Protein AF-A0A962A8T0-F1 (afdb_monomer_lite)

pLDDT: mean 90.73, std 6.05, range [61.84, 96.94]

Foldseek 3Di:
DKKKWKWAFAPVLPVVLVVPDAADLQCSVVGTDGQDMDDDDPPDDVVNVQVCQACCNVPVPHPCVVSCVVVRHDDRHDDASIWMQIRVQWIWGDHPPGTDTPGHRDD

Sequence (107 aa):
MKTFTIWYMRPHWFADGIFGAAPDIAALERTHVRLKTLTMPATATLDDVHAAMQGENWSPNGEARELIASVDLTHTSMSTGDVIVDNAGIAHLVESLGFKSLGPVPA

Radius of gyration: 13.02 Å; chains: 1; bounding box: 32×31×30 Å

Structure (mmCIF, N/CA/C/O backbone):
data_AF-A0A962A8T0-F1
#
_entry.id   AF-A0A962A8T0-F1
#
loop_
_atom_site.group_PDB
_atom_site.id
_atom_site.type_symbol
_atom_site.label_atom_id
_atom_site.label_alt_id
_atom_site.label_comp_id
_atom_site.label_asym_id
_atom_site.label_entity_id
_atom_site.label_seq_id
_atom_site.pdbx_PDB_ins_code
_atom_site.Cartn_x
_atom_site.Cartn_y
_atom_site.Cartn_z
_atom_site.occupancy
_atom_site.B_iso_or_equiv
_atom_site.auth_seq_id
_atom_site.auth_comp_id
_atom_site.auth_asym_id
_atom_site.auth_atom_id
_atom_site.pdbx_PDB_model_num
ATOM 1 N N . MET A 1 1 ? -14.888 12.517 2.997 1.00 87.00 1 MET A N 1
ATOM 2 C CA . MET A 1 1 ? -14.160 11.235 3.077 1.00 87.00 1 MET A CA 1
ATOM 3 C C . MET A 1 1 ? -13.066 11.247 2.027 1.00 87.00 1 MET A C 1
ATOM 5 O O . MET A 1 1 ? -13.263 11.886 1.000 1.00 87.00 1 MET A O 1
ATOM 9 N N . LYS A 1 2 ? -11.935 10.600 2.297 1.00 93.75 2 LYS A N 1
ATOM 10 C CA . LYS A 1 2 ? -10.856 10.353 1.338 1.00 93.75 2 LYS A CA 1
ATOM 11 C C . LYS A 1 2 ? -10.723 8.857 1.129 1.00 93.75 2 LYS A C 1
ATOM 13 O O . LYS A 1 2 ? -10.961 8.080 2.056 1.00 93.75 2 LYS A O 1
ATOM 18 N N . THR A 1 3 ? -10.323 8.487 -0.073 1.00 95.62 3 THR A N 1
ATOM 19 C CA . THR A 1 3 ? -10.066 7.102 -0.428 1.00 95.62 3 THR A CA 1
ATOM 20 C C . THR A 1 3 ? -8.568 6.885 -0.583 1.00 95.62 3 THR A C 1
ATOM 22 O O . THR A 1 3 ? -7.895 7.694 -1.212 1.00 95.62 3 THR A O 1
ATOM 25 N N . PHE A 1 4 ? -8.059 5.800 -0.010 1.00 96.44 4 PHE A N 1
ATOM 26 C CA . PHE A 1 4 ? -6.668 5.377 -0.126 1.00 96.44 4 PHE A CA 1
ATOM 27 C C . PHE A 1 4 ? -6.629 3.965 -0.693 1.00 96.44 4 PHE A C 1
ATOM 29 O O . PHE A 1 4 ? -7.358 3.090 -0.228 1.00 96.44 4 PHE A O 1
ATOM 36 N N . THR A 1 5 ? -5.795 3.727 -1.695 1.00 96.44 5 THR A N 1
ATOM 37 C CA . T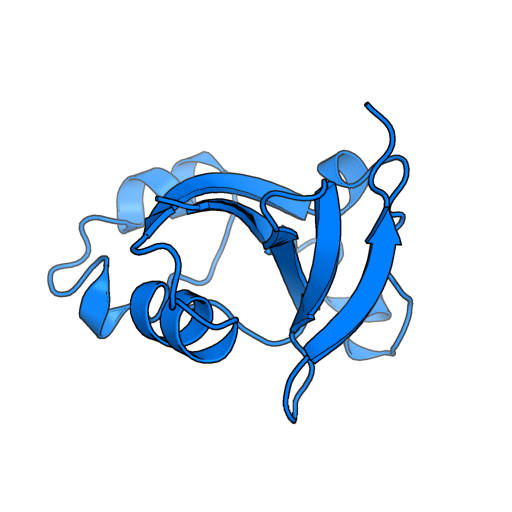HR A 1 5 ? -5.605 2.392 -2.266 1.00 96.44 5 THR A CA 1
ATOM 38 C C . THR A 1 5 ? -4.286 1.825 -1.779 1.00 96.44 5 THR A C 1
ATOM 40 O O . THR A 1 5 ? -3.248 2.469 -1.907 1.00 96.44 5 THR A O 1
ATOM 43 N N . ILE A 1 6 ? -4.341 0.626 -1.208 1.00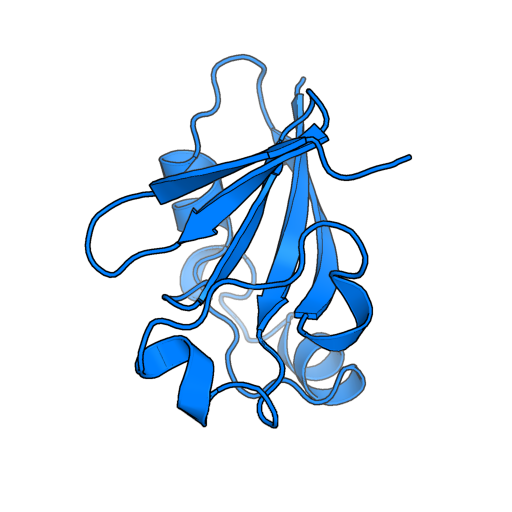 95.94 6 ILE A N 1
ATOM 44 C CA . ILE A 1 6 ? -3.208 -0.013 -0.550 1.00 95.94 6 ILE A CA 1
ATOM 45 C C . ILE A 1 6 ? -2.613 -1.074 -1.464 1.00 95.94 6 ILE A C 1
ATOM 47 O O . ILE A 1 6 ? -3.328 -1.948 -1.964 1.00 95.94 6 ILE A O 1
ATOM 51 N N . TRP A 1 7 ? -1.304 -0.991 -1.654 1.00 95.62 7 TRP A N 1
ATOM 52 C CA . TRP A 1 7 ? -0.524 -1.866 -2.512 1.00 95.62 7 TRP A CA 1
ATOM 53 C C . TRP A 1 7 ? 0.590 -2.498 -1.695 1.00 95.62 7 TRP A C 1
ATOM 55 O O . TRP A 1 7 ? 1.429 -1.784 -1.154 1.00 95.62 7 TRP A O 1
ATOM 65 N N . TYR A 1 8 ? 0.587 -3.824 -1.596 1.00 94.69 8 TYR A N 1
ATOM 66 C CA . TYR A 1 8 ? 1.624 -4.550 -0.863 1.00 94.69 8 TYR A CA 1
ATOM 67 C C . TYR A 1 8 ? 2.690 -5.062 -1.815 1.00 94.69 8 TYR A C 1
ATOM 69 O O . TYR A 1 8 ? 2.369 -5.525 -2.916 1.00 94.69 8 TYR A O 1
ATOM 77 N N . MET A 1 9 ? 3.944 -4.963 -1.392 1.00 92.88 9 MET A N 1
ATOM 78 C CA . MET A 1 9 ? 5.091 -5.410 -2.167 1.00 92.88 9 MET A CA 1
ATOM 79 C C . MET A 1 9 ? 5.068 -6.934 -2.309 1.00 92.88 9 MET A C 1
ATOM 81 O O . MET A 1 9 ? 4.871 -7.673 -1.346 1.00 92.88 9 MET A O 1
ATOM 85 N N . ARG A 1 10 ? 5.266 -7.433 -3.532 1.00 90.94 10 ARG A N 1
ATOM 86 C CA . ARG A 1 10 ? 5.280 -8.880 -3.775 1.00 90.94 10 ARG A CA 1
ATOM 87 C C . ARG A 1 10 ? 6.604 -9.500 -3.309 1.00 90.94 10 ARG A C 1
ATOM 89 O O . ARG A 1 10 ? 7.651 -8.880 -3.500 1.00 90.94 10 ARG A O 1
ATOM 96 N N . PRO A 1 11 ? 6.613 -10.751 -2.807 1.00 86.56 11 PRO A N 1
ATOM 97 C CA . PRO A 1 11 ? 7.833 -11.385 -2.298 1.00 86.56 11 PRO A CA 1
ATOM 98 C C . PRO A 1 11 ? 8.960 -11.505 -3.329 1.00 86.56 11 PRO A C 1
ATOM 100 O O . PRO A 1 11 ? 10.128 -11.335 -2.986 1.00 86.56 11 PRO A O 1
ATOM 103 N N . HIS A 1 12 ? 8.635 -11.751 -4.606 1.00 85.06 12 HIS A N 1
ATOM 104 C CA . HIS A 1 12 ? 9.643 -11.831 -5.673 1.00 85.06 12 HIS A CA 1
ATOM 105 C C . HIS A 1 12 ? 10.375 -10.509 -5.899 1.00 85.06 12 HIS A C 1
ATOM 107 O O . HIS A 1 12 ? 11.483 -10.509 -6.425 1.00 85.06 12 HIS A O 1
ATOM 113 N N . TRP A 1 13 ? 9.748 -9.399 -5.506 1.00 83.69 13 TRP A N 1
ATOM 114 C CA . TRP A 1 13 ? 10.277 -8.053 -5.628 1.00 83.69 13 TRP A CA 1
ATOM 115 C C . TRP A 1 13 ? 10.771 -7.514 -4.259 1.00 83.69 13 TRP A C 1
ATOM 117 O O . TRP A 1 13 ? 11.058 -6.340 -4.077 1.00 83.69 13 TRP A O 1
ATOM 127 N N . PHE A 1 14 ? 10.920 -8.372 -3.250 1.00 81.50 14 PHE A N 1
ATOM 128 C CA . PHE A 1 14 ? 11.428 -7.940 -1.947 1.00 81.50 14 PHE A CA 1
ATOM 129 C C . PHE A 1 14 ? 12.913 -7.539 -2.003 1.00 81.50 14 PHE A C 1
ATOM 131 O O . PHE A 1 14 ? 13.319 -6.558 -1.382 1.00 81.50 14 PHE A O 1
ATOM 138 N N . ALA A 1 15 ? 13.730 -8.295 -2.750 1.00 79.69 15 ALA A N 1
ATOM 139 C CA . ALA A 1 15 ? 15.188 -8.179 -2.718 1.00 79.69 15 ALA A CA 1
ATOM 140 C C . ALA A 1 15 ? 15.683 -6.793 -3.155 1.00 79.69 15 ALA A C 1
ATOM 142 O O . ALA A 1 15 ? 16.170 -6.031 -2.324 1.00 79.69 15 ALA A O 1
ATOM 143 N N . ASP A 1 16 ? 15.552 -6.423 -4.426 1.00 80.88 16 ASP A N 1
ATOM 144 C CA . ASP A 1 16 ? 16.056 -5.118 -4.894 1.00 80.88 16 ASP A CA 1
ATOM 145 C C . ASP A 1 16 ? 15.265 -3.926 -4.248 1.00 80.88 16 ASP A C 1
ATOM 147 O O . ASP A 1 16 ? 15.743 -2.796 -4.281 1.00 80.88 16 ASP A O 1
ATOM 151 N N . GLY A 1 17 ? 14.083 -4.156 -3.637 1.00 76.50 17 GLY A N 1
ATOM 152 C CA . GLY A 1 17 ? 13.201 -3.124 -3.079 1.00 76.50 17 GLY A CA 1
ATOM 153 C C . GLY A 1 17 ? 13.739 -2.666 -1.735 1.00 76.50 17 GLY A C 1
ATOM 154 O O . GLY A 1 17 ? 13.912 -1.473 -1.488 1.00 76.50 17 GLY A O 1
ATOM 155 N N . ILE A 1 18 ? 14.172 -3.639 -0.930 1.00 72.50 18 ILE A N 1
ATOM 156 C CA . ILE A 1 18 ? 15.009 -3.418 0.252 1.00 72.50 18 ILE A CA 1
ATOM 157 C C . ILE A 1 18 ? 16.360 -2.783 -0.128 1.00 72.50 18 ILE A C 1
ATOM 159 O O . ILE A 1 18 ? 16.874 -1.961 0.629 1.00 72.50 18 ILE A O 1
ATOM 163 N N . PHE A 1 19 ? 16.934 -3.106 -1.295 1.00 74.94 19 PHE A N 1
ATOM 164 C CA . PHE A 1 19 ? 18.176 -2.476 -1.782 1.00 74.94 19 PHE A CA 1
ATOM 165 C C . PHE A 1 19 ? 17.972 -1.105 -2.454 1.00 74.94 19 PHE A C 1
ATOM 167 O O . PHE A 1 19 ? 18.930 -0.527 -2.974 1.00 74.94 19 PHE A O 1
ATOM 174 N N . GLY A 1 20 ? 16.762 -0.542 -2.394 1.00 71.38 20 GLY A N 1
ATOM 175 C CA . GLY A 1 20 ? 16.492 0.850 -2.752 1.00 71.38 20 GLY A CA 1
ATOM 176 C C . GLY A 1 20 ? 16.047 1.086 -4.192 1.00 71.38 20 GLY A C 1
ATOM 177 O O . GLY A 1 20 ? 15.975 2.246 -4.609 1.00 71.38 20 GLY A O 1
ATOM 178 N N . ALA A 1 21 ? 15.728 0.044 -4.964 1.00 80.94 21 ALA A N 1
ATOM 179 C CA . ALA A 1 21 ? 15.046 0.259 -6.233 1.00 80.94 21 ALA A CA 1
ATOM 180 C C . ALA A 1 21 ? 13.588 0.679 -5.978 1.00 80.94 21 ALA A C 1
ATOM 182 O O . ALA A 1 21 ? 12.851 0.066 -5.208 1.00 80.94 21 ALA A O 1
ATOM 183 N N . ALA A 1 22 ? 13.192 1.784 -6.609 1.00 79.81 22 ALA A N 1
ATOM 184 C CA . ALA A 1 22 ? 11.845 2.321 -6.484 1.00 79.81 22 ALA A CA 1
ATOM 185 C C . ALA A 1 22 ? 10.861 1.489 -7.323 1.00 79.81 22 ALA A C 1
ATOM 187 O O . ALA A 1 22 ? 11.227 1.034 -8.413 1.00 79.81 22 ALA A O 1
ATOM 188 N N . PRO A 1 23 ? 9.611 1.310 -6.867 1.00 85.00 23 PRO A N 1
ATOM 189 C CA . PRO A 1 23 ? 8.610 0.643 -7.677 1.00 85.00 23 PRO A CA 1
ATOM 190 C C . PRO A 1 23 ? 8.258 1.470 -8.911 1.00 85.00 23 PRO A C 1
ATOM 192 O O . PRO A 1 23 ? 8.266 2.703 -8.894 1.00 85.00 23 PRO A O 1
ATOM 195 N N . ASP A 1 24 ? 7.914 0.765 -9.985 1.00 84.44 24 ASP A N 1
ATOM 196 C CA . ASP A 1 24 ? 7.417 1.381 -11.206 1.00 84.44 24 ASP A CA 1
ATOM 197 C C . ASP A 1 24 ? 5.973 1.840 -10.985 1.00 84.44 24 ASP A C 1
ATOM 199 O O . ASP A 1 24 ? 5.037 1.040 -11.023 1.00 84.44 24 ASP A O 1
ATOM 203 N N . ILE A 1 25 ? 5.797 3.138 -10.733 1.00 87.50 25 ILE A N 1
ATOM 204 C CA . ILE A 1 25 ? 4.479 3.743 -10.514 1.00 87.50 25 ILE A CA 1
ATOM 205 C C . ILE A 1 25 ? 3.560 3.623 -11.732 1.00 87.50 25 ILE A C 1
ATOM 207 O O . ILE A 1 25 ? 2.346 3.687 -11.563 1.00 87.50 25 ILE A O 1
ATOM 211 N N . ALA A 1 26 ? 4.109 3.438 -12.938 1.00 85.31 26 ALA A N 1
ATOM 212 C CA . ALA A 1 26 ? 3.314 3.275 -14.150 1.00 85.31 26 ALA A CA 1
ATOM 213 C C . ALA A 1 26 ? 2.764 1.853 -14.323 1.00 85.31 26 ALA A C 1
ATOM 215 O O . ALA A 1 26 ? 1.837 1.654 -15.103 1.00 85.31 26 ALA A O 1
ATOM 216 N N . ALA A 1 27 ? 3.325 0.882 -13.600 1.00 86.75 27 ALA A N 1
ATOM 217 C CA . ALA A 1 27 ? 2.945 -0.524 -13.663 1.00 86.75 27 ALA A CA 1
ATOM 218 C C . ALA A 1 27 ? 3.090 -1.180 -12.280 1.00 86.75 27 ALA A C 1
ATOM 220 O O . ALA A 1 27 ? 3.820 -2.167 -12.101 1.00 86.75 27 ALA A O 1
ATOM 221 N N . LEU A 1 28 ? 2.410 -0.608 -11.276 1.00 88.50 28 LEU A N 1
ATOM 222 C CA . LEU A 1 28 ? 2.496 -1.068 -9.888 1.00 88.50 28 LEU A CA 1
ATOM 223 C C . LEU A 1 28 ? 2.150 -2.552 -9.767 1.00 88.50 28 LEU A C 1
ATOM 225 O O . LEU A 1 28 ? 2.799 -3.248 -8.999 1.00 88.50 28 LEU A O 1
ATOM 229 N N . GLU A 1 29 ? 1.227 -3.087 -10.565 1.00 89.88 29 GLU A N 1
ATOM 230 C CA . GLU A 1 29 ? 0.836 -4.501 -10.531 1.00 89.88 29 GLU A CA 1
ATOM 231 C C . GLU A 1 29 ? 1.969 -5.499 -10.824 1.00 89.88 29 GLU A C 1
ATOM 233 O O . GLU A 1 29 ? 1.894 -6.655 -10.393 1.00 89.88 29 GLU A O 1
ATOM 238 N N . ARG A 1 30 ? 3.038 -5.068 -11.512 1.00 88.81 30 ARG A N 1
ATOM 239 C CA . ARG A 1 30 ? 4.233 -5.900 -11.749 1.00 88.81 30 ARG A CA 1
ATOM 240 C C . ARG A 1 30 ? 5.028 -6.142 -10.471 1.00 88.81 30 ARG A C 1
ATOM 242 O O . ARG A 1 30 ? 5.776 -7.116 -10.371 1.00 88.81 30 ARG A O 1
ATOM 249 N N . THR A 1 31 ? 4.899 -5.221 -9.524 1.00 90.00 31 THR A N 1
ATOM 250 C CA . THR A 1 31 ? 5.773 -5.095 -8.358 1.00 90.00 31 THR A CA 1
ATOM 251 C C . THR A 1 31 ? 5.038 -5.278 -7.041 1.00 90.00 31 THR A C 1
ATOM 253 O O . THR A 1 31 ? 5.559 -5.854 -6.090 1.00 90.00 31 THR A O 1
ATOM 256 N N . HIS A 1 32 ? 3.784 -4.867 -7.038 1.00 93.31 32 HIS A N 1
ATOM 257 C CA . HIS A 1 32 ? 2.885 -4.844 -5.916 1.00 93.31 32 HIS A CA 1
ATOM 258 C C . HIS A 1 32 ? 1.588 -5.555 -6.285 1.00 93.31 32 HIS A C 1
ATOM 260 O O . HIS A 1 32 ? 1.267 -5.793 -7.453 1.00 93.31 32 HIS A O 1
ATOM 266 N N . VAL A 1 33 ? 0.807 -5.889 -5.271 1.00 94.06 33 VAL A N 1
ATOM 267 C CA . VAL A 1 33 ? -0.573 -6.325 -5.435 1.00 94.06 33 VAL A CA 1
ATOM 268 C C . VAL A 1 33 ? -1.495 -5.336 -4.746 1.00 94.06 33 VAL A C 1
ATOM 270 O O . VAL A 1 33 ? -1.259 -4.925 -3.610 1.00 94.06 33 VAL A O 1
ATOM 273 N N . ARG A 1 34 ? -2.558 -4.936 -5.446 1.00 94.31 34 ARG A N 1
ATOM 274 C CA . ARG A 1 34 ? -3.599 -4.091 -4.868 1.00 94.31 34 ARG A CA 1
ATOM 275 C C . ARG A 1 34 ? -4.372 -4.911 -3.846 1.00 94.31 34 ARG A C 1
ATOM 277 O O . ARG A 1 34 ? -5.146 -5.786 -4.224 1.00 94.31 34 ARG A O 1
ATOM 284 N N . LEU A 1 35 ? -4.172 -4.610 -2.570 1.00 93.31 35 LEU A N 1
ATOM 285 C CA . LEU A 1 35 ? -4.747 -5.383 -1.478 1.00 93.31 35 LEU A CA 1
ATOM 286 C C . LEU A 1 35 ? -6.193 -4.967 -1.210 1.00 93.31 35 LEU A C 1
ATOM 288 O O . LEU A 1 35 ? -7.101 -5.793 -1.199 1.00 93.31 35 LEU A O 1
ATOM 292 N N . LYS A 1 36 ? -6.412 -3.670 -0.984 1.00 93.56 36 LYS A N 1
ATOM 293 C CA . LYS A 1 36 ? -7.733 -3.116 -0.676 1.00 93.56 36 LYS A CA 1
ATOM 294 C C . LYS A 1 36 ? -7.767 -1.607 -0.856 1.00 93.56 36 LYS A C 1
ATOM 296 O O . LYS A 1 36 ? -6.737 -0.942 -0.960 1.00 93.56 36 LYS A O 1
ATOM 301 N N . THR A 1 37 ? -8.977 -1.074 -0.813 1.00 95.25 37 THR A N 1
ATOM 302 C CA . THR A 1 37 ? -9.241 0.358 -0.776 1.00 95.25 37 THR A CA 1
ATOM 303 C C . THR A 1 37 ? -9.837 0.717 0.583 1.00 95.25 37 THR A C 1
ATOM 305 O O . THR A 1 37 ? -10.785 0.081 1.039 1.00 95.25 37 THR A O 1
ATOM 308 N N . LEU A 1 38 ? -9.257 1.712 1.248 1.00 94.81 38 LEU A N 1
ATOM 309 C CA . LEU A 1 38 ? -9.716 2.257 2.518 1.00 94.81 38 LEU A CA 1
ATOM 310 C C . LEU A 1 38 ? -10.452 3.571 2.292 1.00 94.81 38 LEU A C 1
ATOM 312 O O . LEU A 1 38 ? -10.013 4.416 1.514 1.00 94.81 38 LEU A O 1
ATOM 316 N N . THR A 1 39 ? -11.540 3.773 3.027 1.00 96.50 39 THR A N 1
ATOM 317 C CA . THR A 1 39 ? -12.238 5.057 3.095 1.00 96.50 39 THR A CA 1
ATOM 318 C C . THR A 1 39 ? -12.066 5.622 4.495 1.00 96.50 39 THR A C 1
ATOM 320 O O . THR A 1 39 ? -12.454 4.989 5.472 1.00 96.50 39 THR A O 1
ATOM 323 N N . MET A 1 40 ? -11.480 6.812 4.594 1.00 95.12 40 MET A N 1
ATOM 324 C CA . MET A 1 40 ? -11.169 7.469 5.865 1.00 95.12 40 MET A CA 1
ATOM 325 C C . MET A 1 40 ? -11.724 8.904 5.904 1.00 95.12 40 MET A C 1
ATOM 327 O O . MET A 1 40 ? -12.107 9.461 4.863 1.00 95.12 40 MET A O 1
ATOM 331 N N . PRO A 1 41 ? -11.800 9.539 7.091 1.00 95.50 41 PRO A N 1
ATOM 332 C CA . PRO A 1 41 ? -12.174 10.946 7.216 1.00 95.50 41 PRO A CA 1
ATOM 333 C C . PRO A 1 41 ? -11.308 11.866 6.345 1.00 95.50 41 PRO A C 1
ATOM 335 O O . PRO A 1 41 ? -10.166 11.558 6.017 1.00 95.50 41 PRO A O 1
ATOM 338 N N . ALA A 1 42 ? -11.835 13.034 5.965 1.00 91.75 42 ALA A N 1
ATOM 339 C CA . ALA A 1 42 ? -11.099 13.973 5.106 1.00 91.75 42 ALA A CA 1
ATOM 340 C C . ALA A 1 42 ? -9.806 14.516 5.754 1.00 91.75 42 ALA A C 1
ATOM 342 O O . ALA A 1 42 ? -8.898 14.953 5.046 1.00 91.75 42 ALA A O 1
ATOM 343 N N . THR A 1 43 ? -9.726 14.465 7.083 1.00 93.88 43 THR A N 1
ATOM 344 C CA . THR A 1 43 ? -8.575 14.877 7.893 1.00 93.88 43 THR A CA 1
ATOM 345 C C . THR A 1 43 ? -7.518 13.785 8.056 1.00 93.88 43 THR A C 1
ATOM 347 O O . THR A 1 43 ? -6.486 14.074 8.646 1.00 93.88 43 THR A O 1
ATOM 350 N N . ALA A 1 44 ? -7.760 12.566 7.559 1.00 95.06 44 ALA A N 1
ATOM 351 C CA . ALA A 1 44 ? -6.835 11.450 7.727 1.00 95.06 44 ALA A CA 1
ATOM 352 C C . ALA A 1 44 ? -5.491 11.703 7.024 1.00 95.06 44 ALA A C 1
ATOM 354 O O . ALA A 1 44 ? -5.458 12.222 5.896 1.00 95.06 44 ALA A O 1
ATOM 355 N N . THR A 1 45 ? -4.410 11.322 7.699 1.00 95.38 45 THR A N 1
ATOM 356 C CA . THR A 1 45 ? -3.020 11.395 7.231 1.00 95.38 45 THR A CA 1
ATOM 357 C C . THR A 1 45 ? -2.526 10.031 6.732 1.00 95.38 45 THR A C 1
ATOM 359 O O . THR A 1 45 ? -3.224 9.022 6.839 1.00 95.38 45 THR A O 1
ATOM 362 N N . LEU A 1 46 ? -1.312 9.986 6.171 1.00 95.81 46 LEU A N 1
ATOM 363 C CA . LEU A 1 46 ? -0.668 8.720 5.799 1.00 95.81 46 LEU A CA 1
ATOM 364 C C . LEU A 1 46 ? -0.348 7.860 7.031 1.00 95.81 46 LEU A C 1
ATOM 366 O O . LEU A 1 46 ? -0.474 6.641 6.960 1.00 95.81 46 LEU A O 1
ATOM 370 N N . ASP A 1 47 ? -0.017 8.479 8.167 1.00 96.06 47 ASP A N 1
ATOM 371 C CA . ASP A 1 47 ? 0.194 7.770 9.432 1.00 96.06 47 ASP A CA 1
ATOM 372 C C . ASP A 1 47 ? -1.083 7.078 9.917 1.00 96.06 47 ASP A C 1
ATOM 374 O O . ASP A 1 47 ? -1.026 5.933 10.362 1.00 96.06 47 ASP A O 1
ATOM 378 N N . ASP A 1 48 ? -2.248 7.721 9.767 1.00 96.12 48 ASP A N 1
ATOM 379 C CA . ASP A 1 48 ? -3.536 7.108 10.112 1.00 96.12 48 ASP A CA 1
ATOM 380 C C . ASP A 1 48 ? -3.816 5.874 9.242 1.00 96.12 48 ASP A C 1
ATOM 382 O O . ASP A 1 48 ? -4.298 4.851 9.734 1.00 96.12 48 ASP A O 1
ATOM 386 N N . VAL A 1 49 ? -3.494 5.953 7.946 1.00 96.12 49 VAL A N 1
ATOM 387 C CA . VAL A 1 49 ? -3.620 4.833 7.001 1.00 96.12 49 VAL A CA 1
ATOM 388 C C . VAL A 1 49 ? -2.663 3.703 7.377 1.00 96.12 49 VAL A C 1
ATOM 390 O O . VAL A 1 49 ? -3.073 2.543 7.432 1.00 96.12 49 VAL A O 1
ATOM 393 N N . HIS A 1 50 ? -1.405 4.035 7.666 1.00 96.19 50 HIS A N 1
ATOM 394 C CA . HIS A 1 50 ? -0.389 3.071 8.069 1.00 96.19 50 HIS A CA 1
ATOM 395 C C . HIS A 1 50 ? -0.775 2.365 9.371 1.00 96.19 50 HIS A C 1
ATOM 397 O O . HIS A 1 50 ? -0.707 1.138 9.442 1.00 96.19 50 HIS A O 1
ATOM 403 N N . ALA A 1 51 ? -1.246 3.115 10.372 1.00 95.56 51 ALA A N 1
ATOM 404 C CA . ALA A 1 51 ? -1.758 2.574 11.624 1.00 95.56 51 ALA A CA 1
ATOM 405 C C . ALA A 1 51 ? -2.963 1.657 11.379 1.00 95.56 51 ALA A C 1
ATOM 407 O O . ALA A 1 51 ? -2.993 0.535 11.882 1.00 95.56 51 ALA A O 1
ATOM 408 N N . ALA A 1 52 ? -3.926 2.083 10.557 1.00 95.19 52 ALA A N 1
ATOM 409 C CA . ALA A 1 52 ? -5.089 1.270 10.212 1.00 95.19 52 ALA A CA 1
ATOM 410 C C . ALA A 1 52 ? -4.707 -0.045 9.513 1.00 95.19 52 ALA A C 1
ATOM 412 O O . ALA A 1 52 ? -5.411 -1.035 9.677 1.00 95.19 52 ALA A O 1
ATOM 413 N N . MET A 1 53 ? -3.596 -0.073 8.773 1.00 95.88 53 MET A N 1
ATOM 414 C CA . MET A 1 53 ? -3.088 -1.258 8.073 1.00 95.88 53 MET A CA 1
ATOM 415 C C . MET A 1 53 ? -2.082 -2.093 8.883 1.00 95.88 53 MET A C 1
ATOM 417 O O . MET A 1 53 ? -1.492 -3.028 8.342 1.00 95.88 53 MET A O 1
ATOM 421 N N . GLN A 1 54 ? -1.911 -1.829 10.182 1.00 95.88 54 GLN A N 1
ATOM 422 C CA . GLN A 1 54 ? -1.182 -2.737 11.075 1.00 95.88 54 GLN A CA 1
ATOM 423 C C . GLN A 1 54 ? -2.048 -3.938 11.449 1.00 95.88 54 GLN A C 1
ATOM 425 O O . GLN A 1 54 ? -3.242 -3.782 11.715 1.00 95.88 54 GLN A O 1
ATOM 430 N N . GLY A 1 55 ? -1.466 -5.139 11.444 1.00 91.25 55 GLY A N 1
ATOM 431 C CA . GLY A 1 55 ? -2.192 -6.399 11.604 1.00 91.25 55 GLY A CA 1
ATOM 432 C C . GLY A 1 55 ? -3.075 -6.448 12.850 1.00 91.25 55 GLY A C 1
ATOM 433 O O 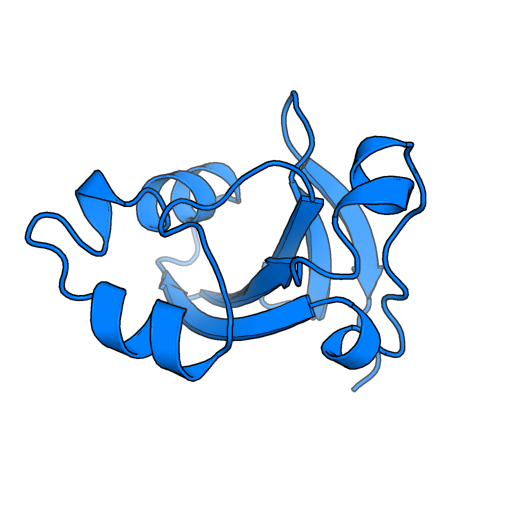. GLY A 1 55 ? -4.180 -6.972 12.781 1.00 91.25 55 GLY A O 1
ATOM 434 N N . GLU A 1 56 ? -2.654 -5.817 13.942 1.00 92.62 56 GLU A N 1
ATOM 435 C CA . GLU A 1 56 ? -3.410 -5.711 15.190 1.00 92.62 56 GLU A CA 1
ATOM 436 C C . GLU A 1 56 ? -4.703 -4.890 15.047 1.00 92.62 56 GLU A C 1
ATOM 438 O O . GLU A 1 56 ? -5.643 -5.095 15.810 1.00 92.62 56 GLU A O 1
ATOM 443 N N . ASN A 1 57 ? -4.770 -3.978 14.072 1.00 93.00 57 ASN A N 1
ATOM 444 C CA . ASN A 1 57 ? -5.904 -3.077 13.868 1.00 93.00 57 ASN A CA 1
ATOM 445 C C . ASN A 1 57 ? -6.892 -3.593 12.818 1.00 93.00 57 ASN A C 1
ATOM 447 O O . ASN A 1 57 ? -8.097 -3.594 13.065 1.00 93.00 57 ASN A O 1
ATOM 451 N N . TRP A 1 58 ? -6.420 -4.030 11.644 1.00 92.75 58 TRP A N 1
ATOM 452 C CA . TRP A 1 58 ? -7.326 -4.501 10.581 1.00 92.75 58 TRP A CA 1
ATOM 453 C C . TRP A 1 58 ? -7.582 -6.005 10.592 1.00 92.75 58 TRP A C 1
ATOM 455 O O . TRP A 1 58 ? -8.496 -6.466 9.908 1.00 92.75 58 TRP A O 1
ATOM 465 N N . SER A 1 59 ? -6.768 -6.763 11.324 1.00 92.38 59 SER A N 1
ATOM 466 C CA . SER A 1 59 ? -6.854 -8.217 11.400 1.00 92.38 59 SER A CA 1
ATOM 467 C C . SER A 1 59 ? -6.506 -8.746 12.807 1.00 92.38 59 SER A C 1
ATOM 469 O O . SER A 1 59 ? -5.672 -9.659 12.918 1.00 92.38 59 SER A O 1
ATOM 471 N N . PRO A 1 60 ? -7.121 -8.213 13.885 1.00 91.19 60 PRO A N 1
ATOM 472 C CA . PRO A 1 60 ? -6.783 -8.570 15.267 1.00 91.19 60 PRO A CA 1
ATOM 473 C C . PRO A 1 60 ? -6.893 -10.073 15.554 1.00 91.19 60 PRO A C 1
ATOM 475 O O . PRO A 1 60 ? -6.164 -10.593 16.397 1.00 91.19 60 PRO A O 1
ATOM 478 N N . ASN A 1 61 ? -7.766 -10.787 14.838 1.00 92.38 61 ASN A N 1
ATOM 479 C CA . ASN A 1 61 ? -7.983 -12.225 14.996 1.00 92.38 61 ASN A CA 1
ATOM 480 C C . ASN A 1 61 ? -7.482 -13.040 13.789 1.00 92.38 61 ASN A C 1
ATOM 482 O O . ASN A 1 61 ? -7.618 -14.265 13.759 1.00 92.38 61 ASN A O 1
ATOM 486 N N . GLY A 1 62 ? -6.858 -12.394 12.801 1.00 88.44 62 GLY A N 1
ATOM 487 C CA . GLY A 1 62 ? -6.361 -13.042 11.584 1.00 88.44 62 GLY A CA 1
ATOM 488 C C . GLY A 1 62 ? -7.332 -13.050 10.407 1.00 88.44 62 GLY A C 1
ATOM 489 O O . GLY A 1 62 ? -7.158 -13.861 9.503 1.00 88.44 62 GLY A O 1
ATOM 490 N N . GLU A 1 63 ? -8.315 -12.156 10.400 1.00 92.44 63 GLU A N 1
ATOM 491 C CA . GLU A 1 63 ? -9.292 -11.947 9.329 1.00 92.44 63 GLU A CA 1
ATOM 492 C C . GLU A 1 63 ? -8.630 -11.748 7.953 1.00 92.44 63 GLU A C 1
ATOM 494 O O . GLU A 1 63 ? -9.182 -12.125 6.922 1.00 92.44 63 GLU A O 1
ATOM 499 N N . ALA A 1 64 ? -7.417 -11.195 7.928 1.00 90.44 64 ALA A N 1
ATOM 500 C CA . ALA A 1 64 ? -6.642 -10.979 6.714 1.00 90.44 64 ALA A CA 1
ATOM 501 C C . ALA A 1 64 ? -5.960 -12.230 6.151 1.00 90.44 64 ALA A C 1
ATOM 503 O O . ALA A 1 64 ? -5.528 -12.198 5.000 1.00 90.44 64 ALA A O 1
ATOM 504 N N . ARG A 1 65 ? -5.795 -13.305 6.936 1.00 89.00 65 ARG A N 1
ATOM 505 C CA . ARG A 1 65 ? -4.898 -14.421 6.579 1.00 89.00 65 ARG A CA 1
ATOM 506 C C . ARG A 1 65 ? -5.263 -15.068 5.249 1.00 89.00 65 ARG A C 1
ATOM 508 O O . ARG A 1 65 ? -4.377 -15.316 4.438 1.00 89.00 65 ARG A O 1
ATOM 515 N N . GLU A 1 66 ? -6.551 -15.306 5.020 1.00 91.31 66 GLU A N 1
ATOM 516 C CA . GLU A 1 66 ? -7.031 -15.904 3.771 1.00 91.31 66 GLU A CA 1
ATOM 517 C C . GLU A 1 66 ? -6.775 -14.986 2.573 1.00 91.31 66 GLU A C 1
ATOM 519 O O . GLU A 1 66 ? -6.281 -15.445 1.545 1.00 91.31 66 GLU A O 1
ATOM 524 N N . LEU A 1 67 ? -7.034 -13.681 2.721 1.00 91.88 67 LEU A N 1
ATOM 525 C CA . LEU A 1 67 ? -6.771 -12.697 1.673 1.00 91.88 67 LEU A CA 1
ATOM 526 C C . LEU A 1 67 ? -5.279 -12.645 1.338 1.00 91.88 67 LEU A C 1
ATOM 528 O O . LEU A 1 67 ? -4.922 -12.799 0.176 1.00 91.88 67 LEU A O 1
ATOM 532 N N . ILE A 1 68 ? -4.423 -12.475 2.347 1.00 92.00 68 ILE A N 1
ATOM 533 C CA . ILE A 1 68 ? -2.963 -12.396 2.203 1.00 92.00 68 ILE A CA 1
ATOM 534 C C . ILE A 1 68 ? -2.417 -13.646 1.501 1.00 92.00 68 ILE A C 1
ATOM 536 O O . ILE A 1 68 ? -1.686 -13.521 0.519 1.00 92.00 68 ILE A O 1
ATOM 540 N N . ALA A 1 69 ? -2.853 -14.840 1.915 1.00 90.94 69 ALA A N 1
ATOM 541 C CA . ALA A 1 69 ? -2.467 -16.089 1.263 1.00 90.94 69 ALA A CA 1
ATOM 542 C C . ALA A 1 69 ? -2.975 -16.182 -0.188 1.00 90.94 69 ALA A C 1
ATOM 544 O O . ALA A 1 69 ? -2.251 -16.647 -1.064 1.00 90.94 69 ALA A O 1
ATOM 545 N N . SER A 1 70 ? -4.197 -15.712 -0.470 1.00 92.38 70 SER A N 1
ATOM 546 C CA . SER A 1 70 ? -4.783 -15.767 -1.820 1.00 92.38 70 SER A CA 1
ATOM 547 C C . SER A 1 70 ? -4.048 -14.907 -2.853 1.00 92.38 70 SER A C 1
ATOM 549 O O . SER A 1 70 ? -4.152 -15.170 -4.050 1.00 92.38 70 SER A O 1
ATOM 551 N N . VAL A 1 71 ? -3.303 -13.892 -2.401 1.00 90.75 71 VAL A N 1
ATOM 552 C CA . VAL A 1 71 ? -2.523 -12.990 -3.261 1.00 90.75 71 VAL A CA 1
ATOM 553 C C . VAL A 1 71 ? -1.010 -13.215 -3.171 1.00 90.75 71 VAL A C 1
ATOM 555 O O . VAL A 1 71 ? -0.249 -12.380 -3.663 1.00 90.75 71 VAL A O 1
ATOM 558 N N . ASP A 1 72 ? -0.588 -14.343 -2.589 1.00 90.12 72 ASP A N 1
ATOM 559 C CA . ASP A 1 72 ? 0.818 -14.748 -2.432 1.00 90.12 72 ASP A CA 1
ATOM 560 C C . ASP A 1 72 ? 1.666 -13.721 -1.656 1.00 90.12 72 ASP A C 1
ATOM 562 O O . ASP A 1 72 ? 2.815 -13.426 -1.985 1.00 90.12 72 ASP A O 1
ATOM 566 N N . LEU A 1 73 ? 1.066 -13.125 -0.623 1.00 90.56 73 LEU A N 1
ATOM 567 C CA . LEU A 1 73 ? 1.742 -12.240 0.320 1.00 90.56 73 LEU A CA 1
ATOM 568 C C . LEU A 1 73 ? 2.079 -12.987 1.613 1.00 90.56 73 LEU A C 1
ATOM 570 O O . LEU A 1 73 ? 1.430 -13.963 1.987 1.00 90.56 73 LEU A O 1
ATOM 574 N N . THR A 1 74 ? 3.088 -12.495 2.331 1.00 85.56 74 THR A N 1
ATOM 575 C CA . THR A 1 74 ? 3.606 -13.140 3.551 1.00 85.56 74 THR A CA 1
ATOM 576 C C . THR A 1 74 ? 3.429 -12.305 4.818 1.00 85.56 74 THR A C 1
ATOM 578 O O . THR A 1 74 ? 3.635 -12.822 5.916 1.00 85.56 74 THR A O 1
ATOM 581 N N . HIS A 1 75 ? 3.028 -11.037 4.697 1.00 88.31 75 HIS A N 1
ATOM 582 C CA . HIS A 1 75 ? 2.847 -10.125 5.825 1.00 88.31 75 HIS A CA 1
ATOM 583 C C . HIS A 1 75 ? 1.449 -9.501 5.830 1.00 88.31 75 HIS A C 1
ATOM 585 O O . HIS A 1 75 ? 0.878 -9.173 4.793 1.00 88.31 75 HIS A O 1
ATOM 591 N N . THR A 1 76 ? 0.901 -9.340 7.034 1.00 91.62 76 THR A N 1
ATOM 592 C CA . THR A 1 76 ? -0.409 -8.715 7.262 1.00 91.62 76 THR A CA 1
ATOM 593 C C . THR A 1 76 ? -0.272 -7.212 7.500 1.00 91.62 76 THR A C 1
ATOM 595 O O . THR A 1 76 ? -1.074 -6.420 7.009 1.00 91.62 76 THR A O 1
ATOM 598 N N . SER A 1 77 ? 0.747 -6.797 8.248 1.00 93.50 77 SER A N 1
ATOM 599 C CA . SER A 1 77 ? 1.001 -5.384 8.524 1.00 93.50 77 SER A CA 1
ATOM 600 C C . SER A 1 77 ? 1.621 -4.691 7.321 1.00 93.50 77 SER A C 1
ATOM 602 O O . SER A 1 77 ? 2.474 -5.275 6.655 1.00 93.50 77 SER A O 1
ATOM 604 N N . MET A 1 78 ? 1.225 -3.446 7.080 1.00 94.44 78 MET A N 1
ATOM 605 C CA . MET A 1 78 ? 1.915 -2.574 6.133 1.00 94.44 78 MET A CA 1
ATOM 606 C C . MET A 1 78 ? 3.349 -2.322 6.609 1.00 94.44 78 MET A C 1
ATOM 608 O O . MET A 1 78 ? 3.565 -2.071 7.797 1.00 94.44 78 MET A O 1
ATOM 612 N N . SER A 1 79 ? 4.315 -2.403 5.696 1.00 92.19 79 SER A N 1
ATOM 613 C CA . SER A 1 79 ? 5.745 -2.330 5.991 1.00 92.19 79 SER A CA 1
ATOM 614 C C . SER A 1 79 ? 6.533 -1.558 4.931 1.00 92.19 79 SER A C 1
ATOM 61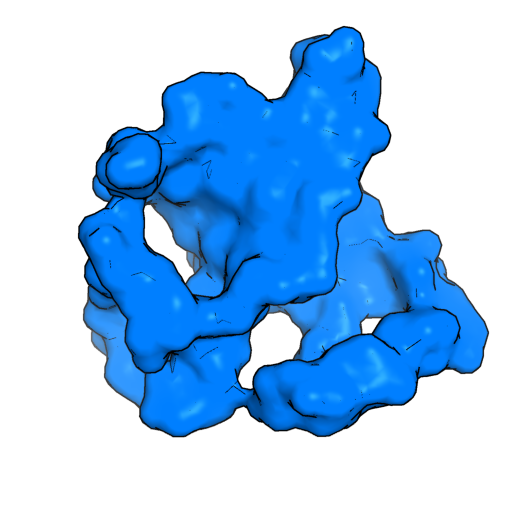6 O O . SER A 1 79 ? 5.995 -1.120 3.915 1.00 92.19 79 SER A O 1
ATOM 618 N N . THR A 1 80 ? 7.832 -1.381 5.179 1.00 91.44 80 THR A N 1
ATOM 619 C CA . THR A 1 80 ? 8.756 -0.747 4.236 1.00 91.44 80 THR A CA 1
ATOM 620 C C . THR A 1 80 ? 8.717 -1.455 2.885 1.00 91.44 80 THR A C 1
ATOM 622 O O . THR A 1 80 ? 8.847 -2.676 2.810 1.00 91.44 80 THR A O 1
ATOM 625 N N . GLY A 1 81 ? 8.575 -0.668 1.822 1.00 90.62 81 GLY A N 1
ATOM 626 C CA . GLY A 1 81 ? 8.408 -1.171 0.462 1.00 90.62 81 GLY A CA 1
ATOM 627 C C . GLY A 1 81 ? 6.962 -1.130 -0.022 1.00 90.62 81 GLY A C 1
ATOM 628 O O . GLY A 1 81 ? 6.766 -1.003 -1.221 1.00 90.62 81 GLY A O 1
ATOM 629 N N . ASP A 1 82 ? 5.965 -1.143 0.870 1.00 93.75 82 ASP A N 1
ATOM 630 C CA . ASP A 1 82 ? 4.558 -1.017 0.475 1.00 93.75 82 ASP A CA 1
ATOM 631 C C . ASP A 1 82 ? 4.222 0.392 -0.027 1.00 93.75 82 ASP A C 1
ATOM 633 O O . ASP A 1 82 ? 4.893 1.379 0.288 1.00 93.75 82 ASP A O 1
ATOM 637 N N . VAL A 1 83 ? 3.134 0.502 -0.789 1.00 95.62 83 VAL A N 1
ATOM 638 C CA . VAL A 1 83 ? 2.701 1.754 -1.412 1.00 95.62 83 VAL A CA 1
ATOM 639 C C . VAL A 1 83 ? 1.274 2.115 -0.999 1.00 95.62 83 VAL A C 1
ATOM 641 O O . VAL A 1 83 ? 0.341 1.309 -1.057 1.00 95.62 83 VAL A O 1
ATOM 644 N N . ILE A 1 84 ? 1.092 3.382 -0.634 1.00 96.94 84 ILE A N 1
ATOM 645 C CA . ILE A 1 84 ? -0.207 4.01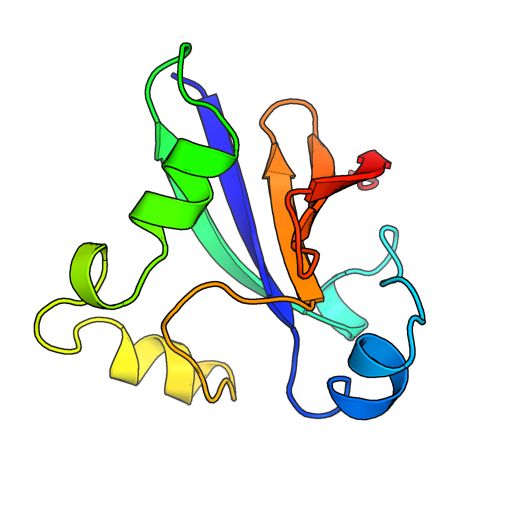8 -0.422 1.00 96.94 84 ILE A CA 1
ATOM 646 C C . ILE A 1 84 ? -0.468 4.948 -1.603 1.00 96.94 84 ILE A C 1
ATOM 648 O O . ILE A 1 84 ? 0.299 5.875 -1.845 1.00 96.94 84 ILE A O 1
ATOM 652 N N . VAL A 1 85 ? -1.572 4.746 -2.317 1.00 96.50 85 VAL A N 1
ATOM 653 C CA . VAL A 1 85 ? -2.054 5.705 -3.319 1.00 96.50 85 VAL A CA 1
ATOM 654 C C . VAL A 1 85 ? -3.171 6.528 -2.697 1.00 96.50 85 VAL A C 1
ATOM 656 O O . VAL A 1 85 ? -4.187 5.975 -2.272 1.00 96.50 85 VAL A O 1
ATOM 659 N N . ASP A 1 86 ? -2.978 7.840 -2.607 1.00 95.44 86 ASP A N 1
ATOM 660 C CA . ASP A 1 86 ? -3.957 8.741 -2.005 1.00 95.44 86 ASP A CA 1
ATOM 661 C C . ASP A 1 86 ? -5.127 9.081 -2.945 1.00 95.44 86 ASP A C 1
ATOM 663 O O . ASP A 1 86 ? -5.195 8.667 -4.103 1.00 95.44 86 ASP A O 1
ATOM 667 N N . ASN A 1 87 ? -6.077 9.866 -2.436 1.00 93.88 87 ASN A N 1
ATOM 668 C CA . ASN A 1 87 ? -7.276 10.260 -3.176 1.00 93.88 87 ASN A CA 1
ATOM 669 C C . 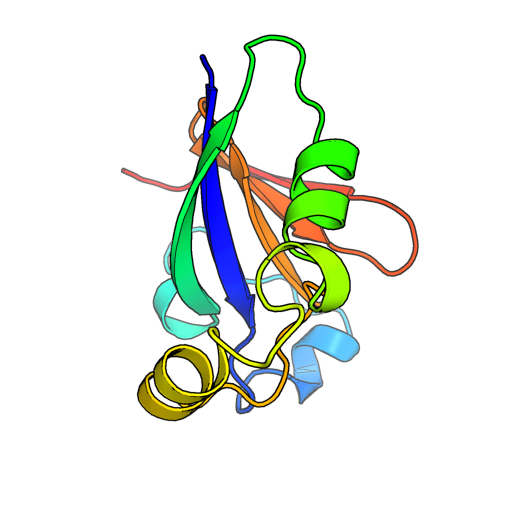ASN A 1 87 ? -6.986 11.162 -4.392 1.00 93.88 87 ASN A C 1
ATOM 671 O O . ASN A 1 87 ? -7.862 11.338 -5.234 1.00 93.88 87 ASN A O 1
ATOM 675 N N . ALA A 1 88 ? -5.806 11.780 -4.461 1.00 93.12 88 ALA A N 1
ATOM 676 C CA . ALA A 1 88 ? -5.361 12.550 -5.617 1.00 93.12 88 ALA A CA 1
ATOM 677 C C . ALA A 1 88 ? -4.631 11.668 -6.649 1.00 93.12 88 ALA A C 1
ATOM 679 O O . ALA A 1 88 ? -4.205 12.175 -7.685 1.00 93.12 88 ALA A O 1
ATOM 680 N N . GLY A 1 89 ? -4.499 10.364 -6.382 1.00 93.31 89 GLY A N 1
ATOM 681 C CA . GLY A 1 89 ? -3.776 9.423 -7.229 1.00 93.31 89 GLY A CA 1
ATOM 682 C C . GLY A 1 89 ? -2.262 9.488 -7.043 1.00 93.31 89 GLY A C 1
ATOM 683 O O . GLY A 1 89 ? -1.537 8.953 -7.877 1.00 93.31 89 GLY A O 1
ATOM 684 N N . ILE A 1 90 ? -1.760 10.133 -5.986 1.00 94.94 90 ILE A N 1
ATOM 685 C CA . ILE A 1 90 ? -0.322 10.200 -5.711 1.00 94.94 90 ILE A CA 1
ATOM 686 C C . ILE A 1 90 ? 0.100 8.950 -4.942 1.00 94.94 90 ILE A C 1
ATOM 688 O O . ILE A 1 90 ? -0.472 8.632 -3.898 1.00 94.94 90 ILE A O 1
ATOM 692 N N . ALA A 1 91 ? 1.107 8.251 -5.462 1.00 95.88 91 ALA A N 1
ATOM 693 C CA . ALA A 1 91 ? 1.749 7.126 -4.803 1.00 95.88 91 ALA A CA 1
ATOM 694 C C . ALA A 1 91 ? 2.774 7.607 -3.769 1.00 95.88 91 ALA A C 1
ATOM 696 O O . ALA A 1 91 ? 3.618 8.465 -4.047 1.00 95.88 91 ALA A O 1
ATOM 697 N N . HIS A 1 92 ? 2.725 6.995 -2.591 1.00 96.00 92 HIS A N 1
ATOM 698 C CA . HIS A 1 92 ? 3.632 7.213 -1.471 1.00 96.00 92 HIS A CA 1
ATOM 699 C C . HIS A 1 92 ? 4.206 5.867 -1.034 1.00 96.00 92 HIS A C 1
ATOM 701 O O . HIS A 1 92 ? 3.457 4.970 -0.653 1.00 96.00 92 HIS A O 1
ATOM 707 N N . LEU A 1 93 ? 5.526 5.727 -1.109 1.00 94.50 93 LEU A N 1
ATOM 708 C CA . LEU A 1 93 ? 6.264 4.562 -0.633 1.00 94.50 93 LEU A CA 1
ATOM 709 C C . LEU A 1 93 ? 6.444 4.650 0.880 1.00 94.50 93 LEU A C 1
ATOM 711 O O . LEU A 1 93 ? 6.872 5.689 1.387 1.00 94.50 93 LEU A O 1
ATOM 715 N N . VAL A 1 94 ? 6.161 3.562 1.585 1.00 93.88 94 VAL A N 1
ATOM 716 C CA . VAL A 1 94 ? 6.490 3.413 3.002 1.00 93.88 94 VAL A CA 1
ATOM 717 C C . VAL A 1 94 ? 7.994 3.171 3.117 1.00 93.88 94 VAL A C 1
ATOM 719 O O . VAL A 1 94 ? 8.515 2.176 2.610 1.00 93.88 94 VAL A O 1
ATOM 722 N N . GLU A 1 95 ? 8.706 4.084 3.773 1.00 91.06 95 GLU A N 1
ATOM 723 C CA . GLU A 1 95 ? 10.136 3.942 4.061 1.00 91.06 95 GLU A CA 1
ATOM 724 C C . GLU A 1 95 ? 10.344 3.478 5.511 1.00 91.06 95 GLU A C 1
ATOM 726 O O . GLU A 1 95 ? 9.396 3.307 6.275 1.00 91.06 95 GLU A O 1
ATOM 731 N N . SER A 1 96 ? 11.594 3.244 5.918 1.00 86.62 96 SER A N 1
ATOM 732 C CA . SER A 1 96 ? 11.910 2.925 7.320 1.00 86.62 96 SER A CA 1
ATOM 733 C C . SER A 1 96 ? 11.580 4.077 8.278 1.00 86.62 96 SER A C 1
ATOM 735 O O . SER A 1 96 ? 11.369 3.849 9.469 1.00 86.62 96 SER A O 1
ATOM 737 N N . LEU A 1 97 ? 11.527 5.309 7.760 1.00 87.38 97 LEU A N 1
ATOM 738 C CA . LEU A 1 97 ? 11.108 6.500 8.483 1.00 87.38 97 LEU A CA 1
ATOM 739 C C . LEU A 1 97 ? 10.186 7.353 7.601 1.00 87.38 97 LEU A C 1
ATOM 741 O O . LEU A 1 97 ? 10.647 8.157 6.794 1.00 87.38 97 LEU A O 1
ATOM 745 N N . GLY A 1 98 ? 8.877 7.206 7.797 1.00 93.06 98 GLY A N 1
ATOM 746 C CA . GLY A 1 98 ? 7.865 8.015 7.121 1.00 93.06 98 GLY A CA 1
ATOM 747 C C . GLY A 1 98 ? 7.550 7.541 5.703 1.00 93.06 98 GLY A C 1
ATOM 748 O O . GLY A 1 98 ? 7.505 6.342 5.427 1.00 93.06 98 GLY A O 1
ATOM 749 N N . PHE A 1 99 ? 7.279 8.499 4.814 1.00 94.75 99 PHE A N 1
ATOM 750 C CA . PHE A 1 99 ? 6.754 8.230 3.479 1.00 94.75 99 PHE A CA 1
ATOM 751 C C . PHE A 1 99 ? 7.470 9.057 2.419 1.00 94.75 99 PHE A C 1
ATOM 753 O O . PHE A 1 99 ? 7.657 10.267 2.576 1.00 94.75 99 PHE A O 1
ATOM 760 N N . LYS A 1 100 ? 7.784 8.416 1.295 1.00 93.88 100 LYS A N 1
ATOM 761 C CA . LYS A 1 100 ? 8.360 9.066 0.122 1.00 93.88 100 LYS A CA 1
ATOM 762 C C . LYS A 1 100 ? 7.340 9.164 -0.994 1.00 93.88 100 LYS A C 1
ATOM 764 O O . LYS A 1 100 ? 6.870 8.158 -1.517 1.00 93.88 100 LYS A O 1
ATOM 769 N N . SER A 1 101 ? 7.037 10.391 -1.402 1.00 94.56 101 SER A N 1
ATOM 770 C CA . SER A 1 101 ? 6.185 10.634 -2.563 1.00 94.56 101 SER A CA 1
ATOM 771 C C . SER A 1 101 ? 6.901 10.200 -3.845 1.00 94.56 101 SER A C 1
ATOM 773 O O . SER A 1 101 ? 8.016 10.646 -4.120 1.00 94.56 101 SER A O 1
ATOM 775 N N . LEU A 1 102 ? 6.264 9.320 -4.618 1.00 90.88 102 LEU A N 1
ATOM 776 C CA . LEU A 1 102 ? 6.768 8.832 -5.904 1.00 90.88 102 LEU A CA 1
ATOM 777 C C . LEU A 1 102 ? 6.141 9.566 -7.098 1.00 90.88 102 LEU A C 1
ATOM 779 O O . LEU A 1 102 ? 6.709 9.555 -8.186 1.00 90.88 102 LEU A O 1
ATOM 783 N N . GLY A 1 103 ? 5.000 10.229 -6.891 1.00 92.50 103 GLY A N 1
ATOM 784 C CA . GLY A 1 103 ? 4.277 10.974 -7.922 1.00 92.50 103 GLY A CA 1
ATOM 785 C C . GLY A 1 103 ? 2.942 10.332 -8.316 1.00 92.50 103 GLY A C 1
ATOM 786 O O . GLY A 1 103 ? 2.475 9.415 -7.639 1.00 92.50 103 GLY A O 1
ATOM 787 N N . PRO A 1 104 ? 2.282 10.847 -9.366 1.00 92.38 104 PRO A N 1
ATOM 788 C CA . PRO A 1 104 ? 0.963 10.383 -9.782 1.00 92.38 104 PRO A CA 1
ATOM 789 C C . PRO A 1 104 ? 1.019 9.001 -10.442 1.00 92.38 104 PRO A C 1
ATOM 791 O O . PRO A 1 104 ? 1.852 8.756 -11.314 1.00 92.38 104 PRO A O 1
ATOM 794 N N . VAL A 1 105 ? 0.091 8.123 -10.064 1.00 89.06 105 VAL A N 1
ATOM 795 C CA . VAL A 1 105 ? -0.161 6.855 -10.758 1.00 89.06 105 VAL A CA 1
ATOM 796 C C . VAL A 1 105 ? -0.975 7.156 -12.024 1.00 89.06 105 VAL A C 1
ATOM 798 O O . VAL A 1 105 ? -1.989 7.855 -11.927 1.00 89.06 105 VAL A O 1
ATOM 801 N N . PRO A 1 106 ? -0.556 6.688 -13.214 1.00 79.81 106 PRO A N 1
ATOM 802 C CA . PRO A 1 106 ? -1.343 6.851 -14.430 1.00 79.81 106 PRO A CA 1
ATOM 803 C C . PRO A 1 106 ? -2.704 6.154 -14.300 1.00 79.81 106 PRO A C 1
ATOM 805 O O . PRO A 1 106 ? -2.820 5.103 -13.669 1.00 79.81 106 PRO A O 1
ATOM 808 N N . ALA A 1 107 ? -3.728 6.800 -14.860 1.00 61.84 107 ALA A N 1
ATOM 809 C CA . ALA A 1 107 ? -5.120 6.351 -14.827 1.00 61.84 107 ALA A CA 1
ATOM 810 C C . ALA A 1 107 ? -5.380 5.126 -15.714 1.00 61.84 107 ALA A C 1
ATOM 812 O O . ALA A 1 107 ? -4.726 5.022 -16.778 1.00 61.84 107 ALA A O 1
#

Secondary structure (DSSP, 8-state):
-EEEEEEEEPGGGHHHHHTTPPP-GGGGGGTEEEEEEEEE-TT--HHHHHHHTSHHHH-TTSTTHHHHHHTT---SS--TT-EEE-TTSEEEEE-SSSEEEEEEPP-